Protein AF-A0A523LIE2-F1 (afdb_monomer_lite)

Foldseek 3Di:
DLVPDDDDDDDDDPPDDQWDWDQDPNDTDIDTDDDDDQDDPSHGDPPD

Radius of gyration: 11.99 Å; chains: 1; bounding box: 21×26×32 Å

Secondary structure (DSSP, 8-state):
-TTSS--------TT--SEEEEEETTEEEEEE--PSPSEETTEEPTT-

Structure (mmCIF, N/CA/C/O backbone):
data_AF-A0A523LIE2-F1
#
_entry.id   AF-A0A523LIE2-F1
#
loop_
_atom_site.group_PDB
_atom_site.id
_atom_site.type_symbol
_atom_site.label_atom_id
_atom_site.label_alt_id
_atom_site.label_comp_id
_atom_site.label_asym_id
_atom_site.label_entity_id
_atom_site.label_seq_id
_atom_site.pdbx_PDB_ins_code
_atom_site.Cartn_x
_atom_site.Cartn_y
_atom_site.Cartn_z
_atom_site.occupancy
_atom_site.B_iso_or_equiv
_atom_site.auth_seq_id
_atom_site.auth_comp_id
_atom_site.auth_asym_id
_atom_site.auth_atom_id
_atom_site.pdbx_PDB_model_num
ATOM 1 N N . PRO A 1 1 ? 7.154 6.727 -4.216 1.00 88.25 1 PRO A N 1
ATOM 2 C CA . PRO A 1 1 ? 6.969 7.993 -4.975 1.00 88.25 1 PRO A CA 1
ATOM 3 C C . PRO A 1 1 ? 5.995 7.861 -6.148 1.00 88.25 1 PRO A C 1
ATOM 5 O O . PRO A 1 1 ? 5.064 8.646 -6.214 1.00 88.25 1 PRO A O 1
ATOM 8 N N . THR A 1 2 ? 6.164 6.850 -7.009 1.00 95.62 2 THR A N 1
ATOM 9 C CA . THR A 1 2 ? 5.387 6.657 -8.250 1.00 95.62 2 THR A CA 1
ATOM 10 C C . THR A 1 2 ? 3.870 6.796 -8.088 1.00 95.62 2 THR A C 1
ATOM 12 O O . THR A 1 2 ? 3.239 7.461 -8.894 1.00 95.62 2 THR A O 1
ATOM 15 N N . LEU A 1 3 ? 3.276 6.228 -7.031 1.00 93.88 3 LEU A N 1
ATOM 16 C CA . LEU A 1 3 ? 1.827 6.321 -6.807 1.00 93.88 3 LEU A CA 1
ATOM 17 C C . LEU A 1 3 ? 1.372 7.589 -6.064 1.00 93.88 3 LEU A C 1
ATOM 19 O O . LEU A 1 3 ? 0.174 7.829 -5.972 1.00 93.88 3 LEU A O 1
ATOM 23 N N . GLY A 1 4 ? 2.279 8.334 -5.426 1.00 95.19 4 GLY A N 1
ATOM 24 C CA . GLY A 1 4 ? 1.919 9.494 -4.596 1.00 95.19 4 GLY A CA 1
ATOM 25 C C . GLY A 1 4 ? 1.028 9.205 -3.371 1.00 95.19 4 GLY A C 1
ATOM 26 O O . GLY A 1 4 ? 0.548 10.144 -2.748 1.00 95.19 4 GLY A O 1
ATOM 27 N N . LYS A 1 5 ? 0.802 7.935 -3.001 1.00 94.38 5 LYS A N 1
ATOM 28 C CA . LYS A 1 5 ? -0.027 7.510 -1.854 1.00 94.38 5 LYS A CA 1
ATOM 29 C C . LYS A 1 5 ? 0.684 6.473 -0.983 1.00 94.38 5 LYS A C 1
ATOM 31 O O . LYS A 1 5 ? 1.636 5.825 -1.422 1.00 94.38 5 LYS A O 1
ATOM 36 N N . SER A 1 6 ? 0.205 6.312 0.249 1.00 95.25 6 SER A N 1
ATOM 37 C CA . SER A 1 6 ? 0.688 5.293 1.185 1.00 95.25 6 SER A CA 1
ATOM 38 C C . SER A 1 6 ? 0.359 3.882 0.690 1.00 95.25 6 SER A C 1
ATOM 40 O O . SER A 1 6 ? -0.765 3.620 0.266 1.00 95.25 6 SER A O 1
ATOM 42 N N . ILE A 1 7 ? 1.330 2.972 0.780 1.00 95.38 7 ILE A N 1
ATOM 43 C CA . ILE A 1 7 ? 1.208 1.551 0.420 1.00 95.38 7 ILE A CA 1
ATOM 44 C C . ILE A 1 7 ? 1.908 0.684 1.4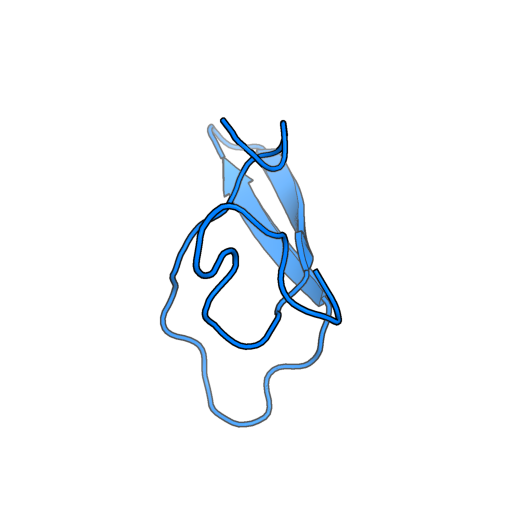71 1.00 95.38 7 ILE A C 1
ATOM 46 O O . ILE A 1 7 ? 2.818 1.153 2.154 1.00 95.38 7 ILE A O 1
ATOM 50 N N . GLY A 1 8 ? 1.506 -0.582 1.590 1.00 95.19 8 GLY A N 1
ATOM 51 C CA . GLY A 1 8 ? 2.136 -1.533 2.505 1.00 95.19 8 GLY A CA 1
ATOM 52 C C . GLY A 1 8 ? 1.789 -2.980 2.170 1.00 95.19 8 GLY A C 1
ATOM 53 O O . GLY A 1 8 ? 0.710 -3.258 1.650 1.00 95.19 8 GLY A O 1
ATOM 54 N N . LEU A 1 9 ? 2.710 -3.899 2.467 1.00 95.81 9 LEU A N 1
ATOM 55 C CA . LEU A 1 9 ? 2.460 -5.340 2.420 1.00 95.81 9 LEU A CA 1
ATOM 56 C C . LEU A 1 9 ? 2.095 -5.828 3.821 1.00 95.81 9 LEU A C 1
ATOM 58 O O . LEU A 1 9 ? 2.768 -5.492 4.793 1.00 95.81 9 LEU A O 1
ATOM 62 N N . ALA A 1 10 ? 1.044 -6.637 3.914 1.00 94.81 10 ALA A N 1
ATOM 63 C CA . ALA A 1 10 ? 0.576 -7.214 5.166 1.00 94.81 10 ALA A CA 1
ATOM 64 C C . ALA A 1 10 ? 0.120 -8.658 4.943 1.00 94.81 10 ALA A C 1
ATOM 66 O O . ALA A 1 10 ? -0.379 -9.008 3.872 1.00 94.81 10 ALA A O 1
ATOM 67 N N . ARG A 1 11 ? 0.273 -9.498 5.971 1.00 95.00 11 ARG A N 1
ATOM 68 C CA . ARG A 1 11 ? -0.326 -10.834 5.996 1.00 95.00 11 ARG A CA 1
ATOM 69 C C . ARG A 1 11 ? -1.754 -10.713 6.515 1.00 95.00 11 ARG A C 1
ATOM 71 O O . ARG A 1 11 ? -1.973 -10.116 7.564 1.00 95.00 11 ARG A O 1
ATOM 78 N N . VAL A 1 12 ? -2.699 -11.304 5.797 1.00 93.19 12 VAL A N 1
ATOM 79 C CA . VAL A 1 12 ? -4.120 -11.325 6.161 1.00 93.19 12 VAL A CA 1
ATOM 80 C C . VAL A 1 12 ? -4.654 -12.757 6.085 1.00 93.19 12 VAL A C 1
ATOM 82 O O . VAL A 1 12 ? -4.065 -13.577 5.374 1.00 93.19 12 VAL A O 1
ATOM 85 N N . PRO A 1 13 ? -5.741 -13.089 6.802 1.00 95.12 13 PRO A N 1
ATOM 86 C CA . PRO A 1 13 ? -6.426 -14.364 6.627 1.00 95.12 13 PRO A CA 1
ATOM 87 C C . PRO A 1 13 ? -6.867 -14.586 5.174 1.00 95.12 13 PRO A C 1
ATOM 89 O O . PRO A 1 13 ? -7.176 -13.638 4.443 1.00 95.12 13 PRO A O 1
ATOM 92 N N . ALA A 1 14 ? -6.927 -15.850 4.759 1.00 93.25 14 ALA A N 1
ATOM 93 C CA . ALA A 1 14 ? -7.477 -16.217 3.460 1.00 93.25 14 ALA A CA 1
ATOM 94 C C . ALA A 1 14 ? -8.945 -15.769 3.342 1.00 93.25 14 ALA A C 1
ATOM 96 O O . ALA A 1 14 ? -9.700 -15.842 4.307 1.00 93.25 14 ALA A O 1
ATOM 97 N N . GLY A 1 15 ? -9.340 -15.295 2.157 1.00 91.94 15 GLY A N 1
ATOM 98 C CA . GLY A 1 15 ? -10.702 -14.813 1.902 1.00 91.94 15 GLY A CA 1
ATOM 99 C C . GLY A 1 15 ? -11.003 -13.411 2.443 1.00 91.94 15 GLY A C 1
ATOM 100 O O . GLY A 1 15 ? -12.151 -12.981 2.399 1.00 91.94 15 GLY A O 1
ATOM 101 N N . THR A 1 16 ? -9.996 -12.676 2.931 1.00 92.12 16 THR A N 1
ATOM 102 C CA . THR A 1 16 ? -10.179 -11.260 3.281 1.00 92.12 16 THR A CA 1
ATOM 103 C C . THR A 1 16 ? -10.601 -10.470 2.034 1.00 92.12 16 THR A C 1
ATOM 105 O O . THR A 1 16 ? -9.981 -10.605 0.980 1.00 92.12 16 THR A O 1
ATOM 108 N N . GLY A 1 17 ? -11.660 -9.663 2.153 1.00 93.00 17 GLY A N 1
ATOM 109 C CA . GLY A 1 17 ? -12.195 -8.857 1.053 1.00 93.00 17 GLY A CA 1
ATOM 110 C C . GLY A 1 17 ? -11.312 -7.668 0.655 1.00 93.00 17 GLY A C 1
ATOM 111 O O . GLY A 1 17 ? -10.165 -7.537 1.067 1.00 93.00 17 GLY A O 1
ATOM 112 N N . GLU A 1 18 ? -11.867 -6.758 -0.141 1.00 94.12 18 GLU A N 1
ATOM 113 C CA . GLU A 1 18 ? -11.100 -5.687 -0.801 1.00 94.12 18 GLU A CA 1
ATOM 114 C C . GLU A 1 18 ? -10.864 -4.437 0.059 1.00 94.12 18 GLU A C 1
ATOM 116 O O . GLU A 1 18 ? -10.091 -3.557 -0.320 1.00 94.12 18 GLU A O 1
ATOM 121 N N . ARG A 1 19 ? -11.544 -4.312 1.203 1.00 96.19 19 ARG A N 1
ATOM 122 C CA . ARG A 1 19 ? -11.468 -3.139 2.085 1.00 96.19 19 ARG A CA 1
ATOM 123 C C . ARG A 1 19 ? -11.087 -3.564 3.491 1.00 96.19 19 ARG A C 1
ATOM 125 O O . ARG A 1 19 ? -11.614 -4.541 4.015 1.00 96.19 19 ARG A O 1
ATOM 132 N N . CYS A 1 20 ? -10.212 -2.793 4.114 1.00 95.12 20 CYS A N 1
ATOM 133 C CA . CYS A 1 20 ? -9.825 -2.978 5.503 1.00 95.12 20 CYS A CA 1
ATOM 134 C C . CYS A 1 20 ? -9.572 -1.627 6.177 1.00 95.12 20 CYS A C 1
ATOM 136 O O . CYS A 1 20 ? -9.597 -0.577 5.531 1.00 95.12 20 CYS A O 1
ATOM 138 N N . HIS A 1 21 ? -9.338 -1.658 7.485 1.00 96.69 21 HIS A N 1
ATOM 139 C CA . HIS A 1 21 ? -8.849 -0.503 8.224 1.00 96.69 21 HIS A CA 1
ATOM 140 C C . HIS A 1 21 ? -7.473 -0.817 8.799 1.00 96.69 21 HIS A C 1
ATOM 142 O O . HIS A 1 21 ? -7.225 -1.926 9.273 1.00 96.69 21 HIS A O 1
ATOM 148 N N . VAL A 1 22 ? -6.581 0.166 8.741 1.00 96.06 22 VAL A N 1
ATOM 149 C CA . VAL A 1 22 ? -5.243 0.099 9.324 1.00 96.06 22 VAL A CA 1
ATOM 150 C C . VAL A 1 22 ? -5.165 1.128 10.434 1.00 96.06 22 VAL A C 1
ATOM 152 O O . VAL A 1 22 ? -5.465 2.306 10.228 1.00 96.06 22 VAL A O 1
ATOM 155 N N . GLN A 1 23 ? -4.745 0.694 11.618 1.00 96.56 23 GLN A N 1
ATOM 156 C CA . GLN A 1 23 ? -4.535 1.609 12.723 1.00 96.56 23 GLN A CA 1
ATOM 157 C C . GLN A 1 23 ? -3.199 2.337 12.556 1.00 96.56 23 GLN A C 1
ATOM 159 O O . GLN A 1 23 ? -2.137 1.720 12.546 1.00 96.56 23 GLN A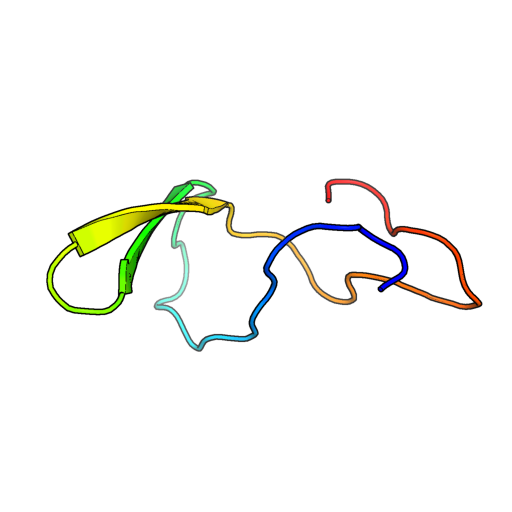 O 1
ATOM 164 N N . VAL A 1 24 ? -3.242 3.6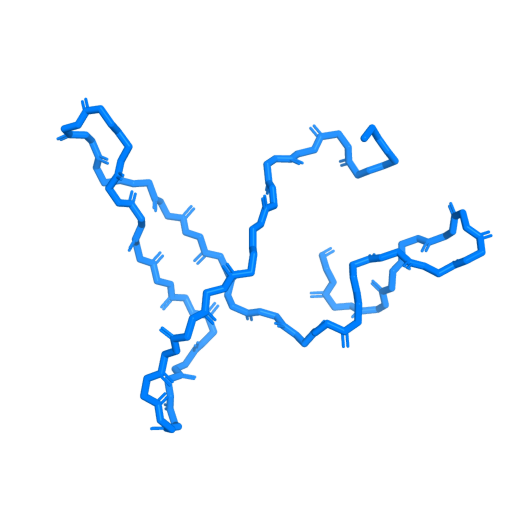63 12.460 1.00 96.25 24 VAL A N 1
ATOM 165 C CA . VAL A 1 24 ? -2.058 4.520 12.367 1.00 96.25 24 VAL A CA 1
ATOM 166 C C . VAL A 1 24 ? -2.154 5.591 13.439 1.00 96.25 24 VA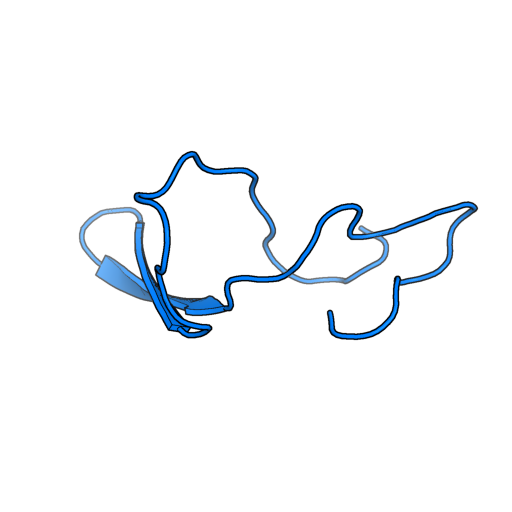L A C 1
ATOM 168 O O . VAL A 1 24 ? -3.054 6.430 13.412 1.00 96.25 24 VAL A O 1
ATOM 171 N N . ARG A 1 25 ? -1.218 5.567 14.398 1.00 96.31 25 ARG A N 1
ATOM 172 C CA . ARG A 1 25 ? -1.135 6.552 15.497 1.00 96.31 25 ARG A CA 1
ATOM 173 C C . ARG A 1 25 ? -2.478 6.729 16.22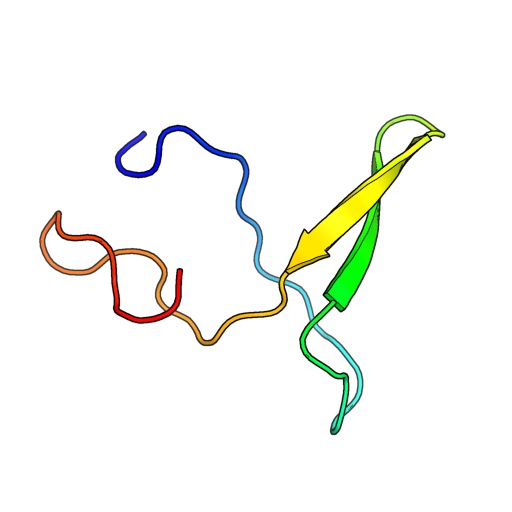9 1.00 96.31 25 ARG A C 1
ATOM 175 O O . ARG A 1 25 ? -2.944 7.845 16.432 1.00 96.31 25 ARG A O 1
ATOM 182 N N . GLY A 1 26 ? -3.135 5.614 16.550 1.00 96.81 26 GLY A N 1
ATOM 183 C CA . GLY A 1 26 ? -4.429 5.595 17.244 1.00 96.81 26 GLY A CA 1
ATOM 184 C C . GLY A 1 26 ? -5.659 5.873 16.370 1.00 96.81 26 GLY A C 1
ATOM 185 O O . GLY A 1 26 ? -6.773 5.754 16.867 1.00 96.81 26 GLY A O 1
ATOM 186 N N . LYS A 1 27 ? -5.503 6.181 15.076 1.00 96.94 27 LYS A N 1
ATOM 187 C CA . LYS A 1 27 ? -6.620 6.412 14.142 1.00 96.94 27 LYS A CA 1
ATOM 188 C C . LYS A 1 27 ? -6.837 5.208 13.230 1.00 96.94 27 LYS A C 1
ATOM 190 O O . LYS A 1 27 ? -5.867 4.615 12.774 1.00 96.94 27 LYS A O 1
ATOM 195 N N . GLN A 1 28 ? -8.092 4.875 12.932 1.00 97.44 28 GLN A N 1
ATOM 196 C CA . GLN A 1 28 ? -8.444 3.873 11.921 1.00 97.44 28 GLN A CA 1
ATOM 197 C C . GLN A 1 28 ? -8.487 4.542 10.546 1.00 97.44 28 GLN A C 1
ATOM 199 O O . GLN A 1 28 ? -9.314 5.421 10.311 1.00 97.44 28 GLN A O 1
ATOM 204 N N . LEU A 1 29 ? -7.586 4.152 9.649 1.00 97.25 29 LEU A N 1
ATOM 205 C CA . LEU A 1 29 ? -7.547 4.648 8.276 1.00 97.25 29 LEU A CA 1
ATOM 206 C C . LEU A 1 29 ? -8.084 3.577 7.335 1.00 97.25 29 LEU A C 1
ATOM 208 O O . LEU A 1 29 ? -7.641 2.432 7.389 1.00 97.25 29 LEU A O 1
ATOM 212 N N . ALA A 1 30 ? -9.020 3.950 6.466 1.00 97.06 30 ALA A N 1
ATOM 213 C CA . ALA A 1 30 ? -9.513 3.054 5.430 1.00 97.06 30 ALA A CA 1
ATOM 214 C C . ALA A 1 30 ? -8.395 2.734 4.425 1.00 97.06 30 ALA A C 1
ATOM 216 O O . ALA A 1 30 ? -7.674 3.624 3.970 1.00 97.06 30 ALA A O 1
ATOM 217 N N . ALA A 1 31 ? -8.275 1.461 4.068 1.00 96.62 31 ALA A N 1
ATOM 218 C CA . ALA A 1 31 ? -7.317 0.958 3.098 1.00 96.62 31 ALA A CA 1
ATOM 219 C C . ALA A 1 31 ? -7.981 -0.060 2.164 1.00 96.62 31 ALA A C 1
ATOM 221 O O . ALA A 1 31 ? -9.023 -0.648 2.472 1.00 96.62 31 ALA A O 1
ATOM 222 N N . ARG A 1 32 ? -7.364 -0.257 0.998 1.00 96.12 32 ARG A N 1
ATOM 223 C CA . ARG A 1 32 ? -7.776 -1.256 0.010 1.00 96.12 32 ARG A CA 1
ATOM 224 C C . ARG A 1 32 ? -6.769 -2.394 -0.025 1.00 96.12 32 ARG A C 1
ATOM 226 O O . ARG A 1 32 ? -5.564 -2.149 -0.049 1.00 96.12 32 ARG A O 1
ATOM 233 N N . ILE A 1 33 ? -7.275 -3.618 -0.057 1.00 95.88 33 ILE A N 1
ATOM 234 C CA . ILE A 1 33 ? -6.480 -4.823 -0.269 1.00 95.88 33 ILE A CA 1
ATOM 235 C C . ILE A 1 33 ? -6.438 -5.073 -1.771 1.00 95.88 33 ILE A C 1
ATOM 237 O O . ILE A 1 33 ? -7.468 -5.157 -2.433 1.00 95.88 33 ILE A O 1
ATOM 241 N N . VAL A 1 34 ? -5.224 -5.154 -2.302 1.00 95.06 34 VAL A N 1
ATOM 242 C CA . VAL A 1 34 ? -4.942 -5.305 -3.730 1.00 95.06 34 VAL A CA 1
ATOM 243 C C . VAL A 1 34 ? -3.889 -6.386 -3.929 1.00 95.06 34 VAL A C 1
ATOM 245 O O . VAL A 1 34 ? -3.158 -6.740 -2.999 1.00 95.06 34 VAL A O 1
ATOM 248 N N . LYS A 1 35 ? -3.801 -6.920 -5.147 1.00 92.69 35 LYS A N 1
ATOM 249 C CA . LYS A 1 35 ? -2.766 -7.896 -5.493 1.00 92.69 35 LYS A CA 1
ATOM 250 C C . LYS A 1 35 ? -1.419 -7.186 -5.687 1.00 92.69 35 LYS A C 1
ATOM 252 O O . LYS A 1 35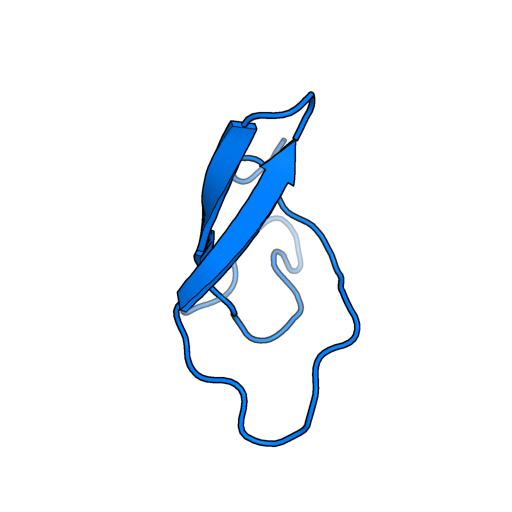 ? -1.381 -6.162 -6.365 1.00 92.69 35 LYS A O 1
ATOM 257 N N . PRO A 1 36 ? -0.314 -7.708 -5.130 1.00 92.81 36 PRO A N 1
ATOM 258 C CA . PRO A 1 36 ? 1.019 -7.217 -5.460 1.00 92.81 36 PRO A CA 1
ATOM 259 C C . PRO A 1 36 ? 1.444 -7.667 -6.874 1.00 92.81 36 PRO A C 1
ATOM 261 O O . PRO A 1 36 ? 0.980 -8.711 -7.340 1.00 92.81 36 PRO A O 1
ATOM 264 N N . PRO A 1 37 ? 2.384 -6.958 -7.532 1.00 95.75 37 PRO A N 1
ATOM 265 C CA . PRO A 1 37 ? 3.072 -5.742 -7.078 1.00 95.75 37 PRO A CA 1
ATOM 266 C C . PRO A 1 37 ? 2.259 -4.451 -7.310 1.00 95.75 37 PRO A C 1
ATOM 268 O O . PRO A 1 37 ? 1.317 -4.435 -8.088 1.00 95.75 37 PRO A O 1
ATOM 271 N N . PHE A 1 38 ? 2.650 -3.350 -6.651 1.00 96.44 38 PHE A N 1
ATOM 272 C CA . PHE A 1 38 ? 2.030 -2.025 -6.849 1.00 96.44 38 PHE A CA 1
ATOM 273 C C . PHE A 1 38 ? 2.540 -1.300 -8.109 1.00 96.44 38 PHE A C 1
ATOM 275 O O . PHE A 1 38 ? 1.809 -0.525 -8.722 1.00 96.44 38 PHE A O 1
ATOM 282 N N . VAL A 1 39 ? 3.815 -1.513 -8.458 1.00 97.00 39 VAL A N 1
ATOM 283 C CA . VAL A 1 39 ? 4.517 -0.917 -9.607 1.00 97.00 39 VAL A CA 1
ATOM 284 C C . VAL A 1 39 ? 5.408 -1.978 -10.235 1.00 97.00 39 VAL A C 1
ATOM 286 O O . VAL A 1 39 ? 6.044 -2.748 -9.509 1.00 97.00 39 VAL A O 1
ATOM 289 N N . ARG A 1 40 ? 5.516 -1.972 -11.562 1.00 95.94 40 ARG A N 1
ATOM 290 C CA . ARG A 1 40 ? 6.510 -2.734 -12.324 1.00 95.94 40 ARG A CA 1
ATOM 291 C C . ARG A 1 40 ? 7.057 -1.850 -13.444 1.00 95.94 40 ARG A C 1
ATOM 293 O O . ARG A 1 40 ? 6.291 -1.116 -14.055 1.00 95.94 40 ARG A O 1
ATOM 300 N N . ASP A 1 41 ? 8.374 -1.857 -13.643 1.00 95.06 41 ASP A N 1
ATOM 301 C CA . ASP A 1 41 ? 9.068 -1.069 -14.680 1.00 95.06 41 ASP A CA 1
ATOM 302 C C . ASP A 1 41 ? 8.680 0.425 -14.704 1.00 95.06 41 ASP A C 1
ATOM 304 O O . ASP A 1 41 ? 8.550 1.055 -15.748 1.00 95.06 41 ASP A O 1
ATOM 308 N N . GLY A 1 42 ? 8.456 1.004 -13.519 1.00 94.50 42 GLY A N 1
ATOM 309 C CA . GLY A 1 42 ? 8.068 2.409 -13.355 1.00 94.50 42 GLY A CA 1
ATOM 310 C C . GLY A 1 42 ? 6.581 2.712 -13.576 1.00 94.50 42 GLY A C 1
ATOM 311 O O . GLY A 1 42 ? 6.167 3.844 -13.330 1.00 94.50 42 GLY A O 1
ATOM 312 N N . GLN A 1 43 ? 5.764 1.728 -13.959 1.00 95.56 43 GLN A N 1
ATOM 313 C CA . GLN A 1 43 ? 4.329 1.886 -14.207 1.00 95.56 43 GLN A CA 1
ATOM 314 C C . GLN A 1 43 ? 3.474 1.284 -13.088 1.00 95.56 43 GLN A C 1
ATOM 316 O O . GLN A 1 43 ? 3.809 0.245 -12.515 1.00 95.56 43 GLN A O 1
ATOM 321 N N . VAL A 1 44 ? 2.357 1.945 -12.768 1.00 96.56 44 VAL A N 1
ATOM 322 C CA . VAL A 1 44 ? 1.384 1.463 -11.775 1.00 96.56 44 VAL A CA 1
ATOM 323 C C . VAL A 1 44 ? 0.678 0.224 -12.320 1.00 96.56 44 VAL A C 1
ATOM 325 O O . VAL A 1 44 ? 0.205 0.228 -13.455 1.00 96.56 44 VAL A O 1
ATOM 328 N N . CYS A 1 45 ? 0.617 -0.837 -11.516 1.00 95.44 45 CYS A N 1
ATOM 329 C CA . CYS A 1 45 ? -0.057 -2.070 -11.909 1.00 95.44 45 CYS A CA 1
ATOM 330 C C . CYS A 1 45 ? -1.584 -1.902 -11.902 1.00 95.44 45 CYS A C 1
ATOM 332 O O . CYS A 1 45 ? -2.139 -1.064 -11.193 1.00 95.44 45 CYS A O 1
ATOM 334 N N . GLU A 1 46 ? -2.273 -2.717 -12.695 1.00 92.12 46 GLU A N 1
ATOM 335 C CA . GLU A 1 46 ? -3.730 -2.676 -12.802 1.00 92.12 46 GLU A CA 1
ATOM 336 C C . GLU A 1 46 ? -4.415 -2.984 -11.454 1.00 92.12 46 GLU A C 1
ATOM 338 O O . GLU A 1 46 ? -3.987 -3.863 -10.704 1.00 92.12 46 GLU A O 1
ATOM 343 N N . GLY A 1 47 ? -5.492 -2.255 -11.140 1.00 88.12 47 GLY A N 1
ATOM 344 C CA . GLY A 1 47 ? -6.295 -2.455 -9.923 1.00 88.12 47 GLY A CA 1
ATOM 345 C C . GLY A 1 47 ? -5.826 -1.695 -8.672 1.00 88.12 47 GLY A C 1
ATOM 346 O O . GLY A 1 47 ? -6.443 -1.846 -7.611 1.00 88.12 47 GLY A O 1
ATOM 347 N N . ILE A 1 48 ? -4.782 -0.865 -8.788 1.00 89.56 48 ILE A N 1
ATOM 348 C CA . ILE A 1 48 ? -4.143 -0.121 -7.685 1.00 89.56 48 ILE A CA 1
ATOM 349 C C . ILE A 1 48 ? -4.706 1.289 -7.463 1.00 89.56 48 ILE A C 1
ATOM 351 O O . ILE A 1 48 ? -4.745 2.107 -8.400 1.00 89.56 48 ILE A O 1
#

Sequence (48 aa):
PTLGKSIGLARVPAGTGERCHVQVRGKQLAARIVKPPFVRDGQVCEGI

pLDDT: mean 94.82, std 2.14, range [88.12, 97.44]